Protein AF-A0A497J928-F1 (afdb_monomer_lite)

Structure (mmCIF, N/CA/C/O backbone):
data_AF-A0A497J928-F1
#
_entry.id   AF-A0A497J928-F1
#
loop_
_atom_site.group_PDB
_atom_site.id
_atom_site.type_symbol
_atom_site.label_atom_id
_atom_site.label_alt_id
_atom_site.label_comp_id
_atom_site.label_asym_id
_atom_site.label_entity_id
_atom_site.label_seq_id
_atom_site.pdbx_PDB_ins_code
_atom_site.Cartn_x
_atom_site.Cartn_y
_atom_site.Cartn_z
_atom_site.occupancy
_atom_site.B_iso_or_equiv
_atom_site.auth_seq_id
_atom_site.auth_comp_id
_atom_site.auth_asym_id
_atom_site.auth_atom_id
_atom_site.pdbx_PDB_model_num
ATOM 1 N N . MET A 1 1 ? -43.592 -14.444 -15.812 1.00 45.06 1 MET A N 1
ATOM 2 C CA . MET A 1 1 ? -43.588 -15.000 -14.442 1.00 45.06 1 MET A CA 1
ATOM 3 C C . MET A 1 1 ? -42.241 -15.676 -14.178 1.00 45.06 1 MET A C 1
ATOM 5 O O . MET A 1 1 ? -42.052 -16.803 -14.602 1.00 45.06 1 MET A O 1
ATOM 9 N N . LYS A 1 2 ? -41.292 -14.974 -13.546 1.00 39.88 2 LYS A N 1
ATOM 10 C CA . LYS A 1 2 ? -40.156 -15.535 -12.786 1.00 39.88 2 LYS A CA 1
ATOM 11 C C . LYS A 1 2 ? -39.784 -14.479 -11.745 1.00 39.88 2 LYS A C 1
ATOM 13 O O . LYS A 1 2 ? -39.150 -13.482 -12.060 1.00 39.88 2 LYS A O 1
ATOM 18 N N . LYS A 1 3 ? -40.313 -14.661 -10.538 1.00 49.59 3 LYS A N 1
ATOM 19 C CA . LYS A 1 3 ? -40.086 -13.819 -9.364 1.00 49.59 3 LYS A CA 1
ATOM 20 C C . LYS A 1 3 ? -38.977 -14.508 -8.567 1.00 49.59 3 LYS A C 1
ATOM 22 O O . LYS A 1 3 ? -39.256 -15.402 -7.778 1.00 49.59 3 LYS A O 1
ATOM 27 N N . GLY A 1 4 ? -37.729 -14.192 -8.901 1.00 43.91 4 GLY A N 1
ATOM 28 C CA . GLY A 1 4 ? -36.561 -14.535 -8.093 1.00 43.91 4 GLY A CA 1
ATOM 29 C C . GLY A 1 4 ? -36.273 -13.351 -7.181 1.00 43.91 4 GLY A C 1
ATOM 30 O O . GLY A 1 4 ? -36.335 -12.212 -7.630 1.00 43.91 4 GLY A O 1
ATOM 31 N N . TRP A 1 5 ? -36.067 -13.605 -5.900 1.00 41.44 5 TRP A N 1
ATOM 32 C CA . TRP A 1 5 ? -35.866 -12.590 -4.876 1.00 41.44 5 TRP A CA 1
ATOM 33 C C . TRP A 1 5 ? -34.643 -11.723 -5.213 1.00 41.44 5 TRP A C 1
ATOM 35 O O . TRP A 1 5 ? -33.520 -12.211 -5.163 1.00 41.44 5 TRP A O 1
ATOM 45 N N . SER A 1 6 ? -34.857 -10.453 -5.567 1.00 44.25 6 SER A N 1
ATOM 46 C CA . SER A 1 6 ? -33.792 -9.448 -5.609 1.00 44.25 6 SER A CA 1
ATOM 47 C C . SER A 1 6 ? -33.506 -9.056 -4.163 1.00 44.25 6 SER A C 1
ATOM 49 O O . SER A 1 6 ? -34.315 -8.396 -3.514 1.00 44.25 6 SER A O 1
ATOM 51 N N . TYR A 1 7 ? -32.402 -9.568 -3.628 1.00 53.56 7 TYR A N 1
ATOM 52 C CA . TYR A 1 7 ? -31.937 -9.279 -2.274 1.00 53.56 7 TYR A CA 1
ATOM 53 C C . TYR A 1 7 ? -30.711 -8.360 -2.311 1.00 53.56 7 TYR A C 1
ATOM 55 O O . TYR A 1 7 ? -29.764 -8.583 -1.576 1.00 53.56 7 TYR A O 1
ATOM 63 N N . SER A 1 8 ? -30.704 -7.339 -3.172 1.00 53.28 8 SER A N 1
ATOM 64 C CA . SER A 1 8 ? -29.897 -6.129 -2.968 1.00 53.28 8 SER A CA 1
ATOM 65 C C . SER A 1 8 ? -30.163 -5.123 -4.080 1.00 53.28 8 SER A C 1
ATOM 67 O O . SER A 1 8 ? -30.012 -5.451 -5.251 1.00 53.28 8 SER A O 1
ATOM 69 N N . GLU A 1 9 ? -30.414 -3.871 -3.721 1.00 57.03 9 GLU A N 1
ATOM 70 C CA . GLU A 1 9 ? -30.350 -2.711 -4.627 1.00 57.03 9 GLU A CA 1
ATOM 71 C C . GLU A 1 9 ? -28.895 -2.357 -5.036 1.00 57.03 9 GLU A C 1
ATOM 73 O O . GLU A 1 9 ? -28.625 -1.266 -5.527 1.00 57.03 9 GLU A O 1
ATOM 78 N N . TYR A 1 10 ? -27.940 -3.268 -4.813 1.00 59.06 10 TYR A N 1
ATOM 79 C CA . TYR A 1 10 ? -26.493 -3.072 -4.931 1.00 59.06 10 TYR A CA 1
ATOM 80 C C . TYR A 1 10 ? -25.867 -4.066 -5.915 1.00 59.06 10 TYR A C 1
ATOM 82 O O . TYR A 1 10 ? -24.896 -4.744 -5.586 1.00 59.06 10 TYR A O 1
ATOM 90 N N . GLU A 1 11 ? -26.419 -4.180 -7.121 1.00 64.94 11 GLU A N 1
ATOM 91 C CA . GLU A 1 11 ? -25.850 -5.069 -8.149 1.00 64.94 11 GLU A CA 1
ATOM 92 C C . GLU A 1 11 ? -24.447 -4.619 -8.624 1.00 64.94 11 GLU A C 1
ATOM 94 O O . GLU A 1 11 ? -23.704 -5.435 -9.160 1.00 64.94 11 GLU A O 1
ATOM 99 N N . ASP A 1 12 ? -24.029 -3.378 -8.329 1.00 82.75 12 ASP A N 1
ATOM 100 C CA . ASP A 1 12 ? -22.780 -2.778 -8.832 1.00 82.75 12 ASP A CA 1
ATOM 101 C C . ASP A 1 12 ? -21.631 -2.663 -7.802 1.00 82.75 12 ASP A C 1
ATOM 103 O O . ASP A 1 12 ? -20.654 -1.946 -8.039 1.00 82.75 12 ASP A O 1
ATOM 107 N N . ILE A 1 13 ? -21.708 -3.328 -6.641 1.00 87.00 13 ILE A N 1
ATOM 108 C CA . ILE A 1 13 ? -20.613 -3.297 -5.652 1.00 87.00 13 ILE A CA 1
ATOM 109 C C . ILE A 1 13 ? -19.710 -4.524 -5.802 1.00 87.00 13 ILE A C 1
ATOM 111 O O . ILE A 1 13 ? -20.104 -5.642 -5.479 1.00 87.00 13 ILE A O 1
ATOM 115 N N . ASP A 1 14 ? -18.456 -4.288 -6.192 1.00 89.81 14 ASP A N 1
ATOM 116 C CA . ASP A 1 14 ? -17.385 -5.284 -6.117 1.00 89.81 14 ASP A CA 1
ATOM 117 C C . ASP A 1 14 ? -16.617 -5.170 -4.789 1.00 89.81 14 ASP A C 1
ATOM 119 O O . ASP A 1 14 ? -16.166 -4.088 -4.397 1.00 89.81 14 ASP A O 1
ATOM 123 N N . VAL A 1 15 ? -16.460 -6.294 -4.085 1.00 92.00 15 VAL A N 1
ATOM 124 C CA . VAL A 1 15 ? -15.782 -6.364 -2.783 1.00 92.00 15 VAL A CA 1
ATOM 125 C C . VAL A 1 15 ? -14.532 -7.218 -2.906 1.00 92.00 15 VAL A C 1
ATOM 127 O O . VAL A 1 15 ? -14.594 -8.402 -3.225 1.00 92.00 15 VAL A O 1
ATOM 130 N N . GLN A 1 16 ? -13.388 -6.624 -2.573 1.00 94.81 16 GLN A N 1
ATOM 131 C CA . GLN A 1 16 ? -12.082 -7.266 -2.674 1.00 94.81 16 GLN A CA 1
ATOM 132 C C . GLN A 1 16 ? -11.401 -7.359 -1.305 1.00 94.81 16 GLN A C 1
ATOM 134 O O . GLN A 1 16 ? -11.396 -6.403 -0.525 1.00 94.81 16 GLN A O 1
ATOM 139 N N . I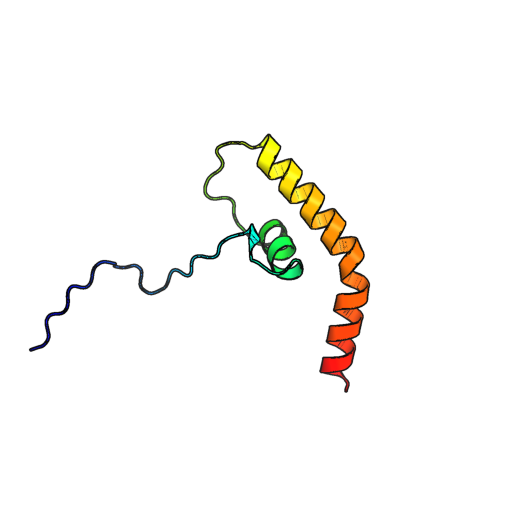LE A 1 17 ? -10.773 -8.503 -1.017 1.00 96.62 17 ILE A N 1
ATOM 140 C CA . ILE A 1 17 ? -9.979 -8.687 0.205 1.00 96.62 17 ILE A CA 1
ATOM 141 C C . ILE A 1 17 ? -8.613 -8.033 -0.003 1.00 96.62 17 ILE A C 1
ATOM 143 O O . ILE A 1 17 ? -7.815 -8.491 -0.816 1.00 96.62 17 ILE A O 1
ATOM 147 N N . PHE A 1 18 ? -8.302 -6.989 0.772 1.00 96.25 18 PHE A N 1
ATOM 148 C CA . PHE A 1 18 ? -7.066 -6.217 0.594 1.00 96.25 18 PHE A CA 1
ATOM 149 C C . PHE A 1 18 ? -5.811 -7.101 0.519 1.00 96.25 18 PHE A C 1
ATOM 151 O O . PHE A 1 18 ? -4.989 -6.926 -0.374 1.00 96.25 18 PHE A O 1
ATOM 158 N N . ASN A 1 19 ? -5.674 -8.095 1.403 1.00 95.06 19 ASN A N 1
ATOM 159 C CA . ASN A 1 19 ? -4.476 -8.936 1.477 1.00 95.06 19 ASN A CA 1
ATOM 160 C C . ASN A 1 19 ? -4.223 -9.773 0.214 1.00 95.06 19 ASN A C 1
ATOM 162 O O . ASN A 1 19 ? -3.056 -10.019 -0.101 1.00 95.06 19 ASN A O 1
ATOM 166 N N . THR A 1 20 ? -5.268 -10.164 -0.522 1.00 97.38 20 THR A N 1
ATOM 167 C CA . THR A 1 20 ? -5.147 -10.983 -1.740 1.00 97.38 20 THR A CA 1
ATOM 168 C C . THR A 1 20 ? -4.845 -10.148 -2.980 1.00 97.38 20 THR A C 1
ATOM 170 O O . THR A 1 20 ? -4.485 -10.701 -4.017 1.00 97.38 20 THR A O 1
ATOM 173 N N . LEU A 1 21 ? -4.960 -8.819 -2.888 1.00 97.19 21 LEU A N 1
ATOM 174 C CA . LEU A 1 21 ? -4.736 -7.941 -4.027 1.00 97.19 21 LEU A CA 1
ATOM 175 C C . LEU A 1 21 ? -3.255 -7.885 -4.435 1.00 97.19 21 LEU A C 1
ATOM 177 O O . LEU A 1 21 ? -2.359 -7.901 -3.575 1.00 97.19 21 LEU A O 1
ATOM 181 N N . PRO A 1 22 ? -2.976 -7.740 -5.741 1.00 96.50 22 PRO A N 1
ATOM 182 C CA . PRO A 1 22 ? -1.640 -7.435 -6.224 1.00 96.50 22 PRO A CA 1
ATOM 183 C C . PRO A 1 22 ? -1.094 -6.140 -5.616 1.00 96.50 22 PRO A C 1
ATOM 185 O O . PRO A 1 22 ? -1.833 -5.183 -5.373 1.00 96.50 22 PRO A O 1
ATOM 188 N N . LEU A 1 23 ? 0.226 -6.077 -5.427 1.00 97.00 23 LEU A N 1
ATOM 189 C CA . LEU A 1 23 ? 0.897 -4.943 -4.786 1.00 97.00 23 LEU A CA 1
ATOM 190 C C . LEU A 1 23 ? 0.616 -3.598 -5.480 1.00 97.00 23 LEU A C 1
ATOM 192 O O . LEU A 1 23 ? 0.397 -2.595 -4.806 1.00 97.00 23 LEU A O 1
ATOM 196 N N . TYR A 1 24 ? 0.557 -3.575 -6.814 1.00 95.44 24 TYR A N 1
ATOM 197 C CA . TYR A 1 24 ? 0.255 -2.353 -7.567 1.00 95.44 24 TYR A CA 1
ATOM 198 C C . TYR A 1 24 ? -1.184 -1.855 -7.346 1.00 95.44 24 TYR A C 1
ATOM 200 O O . TYR A 1 24 ? -1.413 -0.648 -7.329 1.00 95.44 24 TYR A O 1
ATOM 208 N N . ILE A 1 25 ? -2.146 -2.759 -7.112 1.00 96.94 25 ILE A N 1
ATOM 209 C CA . ILE A 1 25 ? -3.519 -2.387 -6.743 1.00 96.94 25 ILE A CA 1
ATOM 210 C C . ILE A 1 25 ? -3.557 -1.876 -5.303 1.00 96.94 25 ILE A C 1
ATOM 212 O O . ILE A 1 25 ? -4.153 -0.835 -5.044 1.00 96.94 25 ILE A O 1
ATOM 216 N N . LYS A 1 26 ? -2.874 -2.554 -4.371 1.00 97.88 26 LYS A N 1
ATOM 217 C CA . LYS A 1 26 ? -2.776 -2.113 -2.968 1.00 97.88 26 LYS A CA 1
ATOM 218 C C . LYS A 1 26 ? -2.221 -0.691 -2.854 1.00 97.88 26 LYS A C 1
ATOM 220 O O . LYS A 1 26 ? -2.799 0.138 -2.158 1.00 97.88 26 LYS A O 1
ATOM 225 N N . ALA A 1 27 ? -1.146 -0.386 -3.582 1.00 97.06 27 ALA A N 1
ATOM 226 C CA . ALA A 1 27 ? -0.577 0.961 -3.628 1.00 97.06 27 ALA A CA 1
ATOM 227 C C . ALA A 1 27 ? -1.566 1.991 -4.200 1.00 97.06 27 ALA A C 1
ATOM 229 O O . ALA A 1 27 ? -1.669 3.111 -3.698 1.00 97.06 27 ALA A O 1
ATOM 230 N N . ARG A 1 28 ? -2.333 1.599 -5.223 1.00 96.81 28 ARG A N 1
ATOM 231 C CA . ARG A 1 28 ? -3.368 2.441 -5.827 1.00 96.81 28 ARG A CA 1
ATOM 232 C C . ARG A 1 28 ? -4.504 2.763 -4.856 1.00 96.81 28 ARG A C 1
ATOM 234 O O . ARG A 1 28 ? -4.946 3.905 -4.827 1.00 96.81 28 ARG A O 1
ATOM 241 N N . ILE A 1 29 ? -4.921 1.809 -4.020 1.00 97.25 29 ILE A N 1
ATOM 242 C CA . ILE A 1 29 ? -5.945 2.028 -2.982 1.00 97.25 29 ILE A CA 1
ATOM 243 C C . ILE A 1 29 ? -5.529 3.151 -2.030 1.00 97.25 29 ILE A C 1
ATOM 245 O O . ILE A 1 29 ? -6.336 4.028 -1.750 1.00 97.25 29 ILE A O 1
ATOM 249 N N . PHE A 1 30 ? -4.274 3.180 -1.578 1.00 96.69 30 PHE A N 1
ATOM 250 C CA . PHE A 1 30 ? -3.800 4.261 -0.705 1.00 96.69 30 PHE A CA 1
ATOM 251 C C . PHE A 1 30 ? -3.637 5.605 -1.421 1.00 96.69 30 PHE A C 1
ATOM 253 O O . PHE A 1 30 ? -3.718 6.649 -0.784 1.00 96.69 30 PHE A O 1
ATOM 260 N N . LYS A 1 31 ? -3.400 5.592 -2.736 1.00 95.50 31 LYS A N 1
ATOM 261 C CA . LYS A 1 31 ? -3.209 6.809 -3.533 1.00 95.50 31 LYS A CA 1
ATOM 262 C C . LYS A 1 31 ? -4.526 7.458 -3.971 1.00 95.50 31 LYS A C 1
ATOM 264 O O . LYS A 1 31 ? -4.615 8.679 -4.014 1.00 95.50 31 LYS A O 1
ATOM 269 N N . GLU A 1 32 ? -5.502 6.648 -4.367 1.00 97.00 32 GLU A N 1
ATOM 270 C CA . GLU A 1 32 ? -6.735 7.088 -5.041 1.00 97.00 32 GLU A CA 1
ATOM 271 C C . GLU A 1 32 ? -7.999 6.762 -4.237 1.00 97.00 32 GLU A C 1
ATOM 273 O O . GLU A 1 32 ? -9.057 7.341 -4.480 1.00 97.00 32 GLU A O 1
ATOM 278 N N . GLY A 1 33 ? -7.912 5.816 -3.302 1.00 95.62 33 GLY A N 1
ATOM 279 C CA . GLY A 1 33 ? -9.047 5.363 -2.515 1.00 95.62 33 GLY A CA 1
ATOM 280 C C . GLY A 1 33 ? -9.471 6.369 -1.449 1.00 95.62 33 GLY A C 1
ATOM 281 O O . GLY A 1 33 ? -8.717 7.243 -1.024 1.00 95.62 33 GLY A O 1
ATOM 282 N N . LYS A 1 34 ? -10.710 6.204 -0.983 1.00 96.94 34 LYS A N 1
ATOM 283 C CA . LYS A 1 34 ? -11.288 6.977 0.116 1.00 96.94 34 LYS A CA 1
ATOM 284 C C . LYS A 1 34 ? -11.513 6.062 1.314 1.00 96.94 34 LYS A C 1
ATOM 286 O O . LYS A 1 34 ? -12.181 5.039 1.189 1.00 96.94 34 LYS A O 1
ATOM 291 N N . LEU A 1 35 ? -10.990 6.442 2.477 1.00 96.06 35 LEU A N 1
ATOM 292 C CA . LEU A 1 35 ? -11.244 5.728 3.725 1.00 96.06 35 LEU A CA 1
ATOM 293 C C . LEU A 1 35 ? -12.705 5.936 4.147 1.00 96.06 35 LEU A C 1
ATOM 295 O O . LEU A 1 35 ? -13.130 7.065 4.383 1.00 96.06 35 LEU A O 1
ATOM 299 N N . ILE A 1 36 ? -13.471 4.847 4.216 1.00 96.50 36 ILE A N 1
ATOM 300 C CA . ILE A 1 36 ? -14.885 4.876 4.627 1.00 96.50 36 ILE A CA 1
ATOM 301 C C . ILE A 1 36 ? -15.022 4.546 6.119 1.00 96.50 36 ILE A C 1
ATOM 303 O O . ILE A 1 36 ? -15.877 5.104 6.801 1.00 96.50 36 ILE A O 1
ATOM 307 N N . HIS A 1 37 ? -14.177 3.650 6.635 1.00 96.44 37 HIS A N 1
ATOM 308 C CA . HIS A 1 37 ? -14.195 3.226 8.030 1.00 96.44 37 HIS A CA 1
ATOM 309 C C . HIS A 1 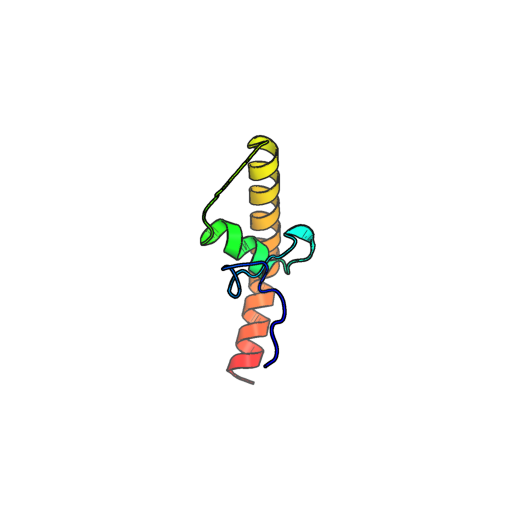37 ? -12.808 2.751 8.475 1.00 96.44 37 HIS A C 1
ATOM 311 O O . HIS A 1 37 ? -12.121 2.057 7.726 1.00 96.44 37 HIS A O 1
ATOM 317 N N . CYS A 1 38 ? -12.425 3.085 9.706 1.00 96.75 38 CYS A N 1
ATOM 318 C CA . CYS A 1 38 ? -11.213 2.606 10.357 1.00 96.75 38 CYS A CA 1
ATOM 319 C C . CYS A 1 38 ? -11.494 2.396 11.848 1.00 96.75 38 CYS A C 1
ATOM 321 O O . CYS A 1 38 ? -12.118 3.247 12.479 1.00 96.75 38 CYS A O 1
ATOM 323 N N . LYS A 1 39 ? -11.069 1.251 12.389 1.00 97.38 39 LYS A N 1
ATOM 324 C CA . LYS A 1 39 ? -11.147 0.955 13.830 1.00 97.38 39 LYS A CA 1
ATOM 325 C C . LYS A 1 39 ? -9.815 1.149 14.546 1.00 97.38 39 LYS A C 1
ATOM 327 O O . LYS A 1 39 ? -9.814 1.393 15.743 1.00 97.38 39 LYS A O 1
ATOM 332 N N . ASP A 1 40 ? -8.721 0.987 13.812 1.00 98.19 40 ASP A N 1
ATOM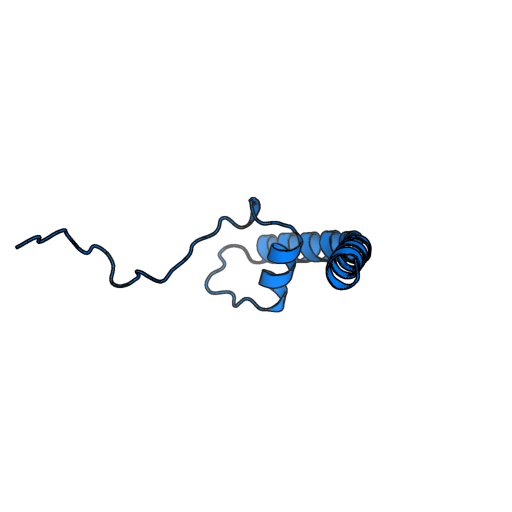 333 C CA . ASP A 1 40 ? -7.353 1.011 14.313 1.00 98.19 40 ASP A CA 1
ATOM 334 C C . ASP A 1 40 ? -6.504 1.796 13.309 1.00 98.19 40 ASP A C 1
ATOM 336 O O . ASP A 1 40 ? -6.168 1.303 12.226 1.00 98.19 40 ASP A O 1
ATOM 340 N N . GLU A 1 41 ? -6.255 3.063 13.636 1.00 97.75 41 GLU A N 1
ATOM 341 C CA . GLU A 1 41 ? -5.512 3.972 12.766 1.00 97.75 41 GLU A CA 1
ATOM 342 C C . GLU A 1 41 ? -4.023 3.626 12.723 1.00 97.75 41 GLU A C 1
ATOM 344 O O . GLU A 1 41 ? -3.414 3.734 11.660 1.00 97.75 41 GLU A O 1
ATOM 349 N N . GLU A 1 42 ? -3.445 3.163 13.834 1.00 98.38 42 GLU A N 1
ATOM 350 C CA . GLU A 1 42 ? -2.031 2.778 13.893 1.00 98.38 42 GLU A CA 1
ATOM 351 C C . GLU A 1 42 ? -1.759 1.615 12.937 1.00 98.38 42 GLU A C 1
ATOM 353 O O . GLU A 1 42 ? -0.877 1.703 12.077 1.00 98.38 42 GLU A O 1
ATOM 358 N N . LEU A 1 43 ? -2.606 0.581 12.981 1.00 97.69 43 LEU A N 1
ATOM 359 C CA . LEU A 1 43 ? -2.524 -0.538 12.048 1.00 97.69 43 LEU A CA 1
ATOM 360 C C . LEU A 1 43 ? -2.691 -0.088 10.588 1.00 97.69 43 LEU A C 1
ATOM 362 O O . LEU A 1 43 ? -2.000 -0.591 9.697 1.00 97.69 43 LEU A O 1
ATOM 366 N N . LEU A 1 44 ? -3.602 0.853 10.316 1.00 97.69 44 LEU A N 1
ATOM 367 C CA . LEU A 1 44 ? -3.794 1.386 8.966 1.00 97.69 44 LEU A CA 1
ATOM 368 C C . LEU A 1 44 ? -2.522 2.074 8.452 1.00 97.69 44 LEU A C 1
ATOM 370 O O . LEU A 1 44 ? -2.112 1.817 7.315 1.00 97.69 44 LEU A O 1
ATOM 374 N N . TYR A 1 45 ? -1.890 2.913 9.278 1.00 97.69 45 TYR A N 1
ATOM 375 C CA . TYR A 1 45 ? -0.641 3.587 8.925 1.00 97.69 45 TYR A CA 1
ATOM 376 C C . TYR A 1 45 ? 0.499 2.595 8.698 1.00 97.69 45 TYR A C 1
ATOM 378 O O . TYR A 1 45 ? 1.207 2.709 7.694 1.00 97.69 45 TYR A O 1
ATOM 386 N N . ASP A 1 46 ? 0.635 1.583 9.551 1.00 98.31 46 ASP A N 1
ATOM 387 C CA . ASP A 1 46 ? 1.650 0.540 9.392 1.00 98.31 46 ASP A CA 1
ATOM 388 C C . ASP A 1 46 ? 1.489 -0.217 8.069 1.00 98.31 46 ASP A C 1
ATOM 390 O O . ASP A 1 46 ? 2.460 -0.423 7.326 1.00 98.31 46 ASP A O 1
ATOM 394 N N . ILE A 1 47 ? 0.251 -0.589 7.720 1.00 97.75 47 ILE A N 1
ATOM 395 C CA . ILE A 1 47 ? -0.054 -1.247 6.445 1.00 97.75 47 ILE A CA 1
ATOM 396 C C . ILE A 1 47 ? 0.250 -0.310 5.271 1.00 97.75 47 ILE A C 1
ATOM 398 O O . ILE A 1 47 ? 0.854 -0.754 4.288 1.00 97.75 47 ILE A O 1
ATOM 402 N N . ALA A 1 48 ? -0.132 0.965 5.358 1.00 97.56 48 ALA A N 1
ATOM 403 C CA . ALA A 1 48 ? 0.098 1.946 4.301 1.00 97.56 48 ALA A CA 1
ATOM 404 C C . ALA A 1 48 ? 1.595 2.160 4.046 1.00 97.56 48 ALA A C 1
ATOM 406 O O . ALA A 1 48 ? 2.064 2.010 2.914 1.00 97.56 48 ALA A O 1
ATOM 407 N N . ILE A 1 49 ? 2.365 2.429 5.104 1.00 98.12 49 ILE A N 1
ATOM 408 C CA . ILE A 1 49 ? 3.812 2.659 5.032 1.00 98.12 49 ILE A CA 1
ATOM 409 C C . ILE A 1 49 ? 4.515 1.434 4.448 1.00 98.12 49 ILE A C 1
ATOM 411 O O . ILE A 1 49 ? 5.347 1.572 3.546 1.00 98.12 49 ILE A O 1
ATOM 415 N N . ARG A 1 50 ? 4.177 0.232 4.928 1.00 98.06 50 ARG A N 1
ATOM 416 C CA . ARG A 1 50 ? 4.751 -1.015 4.413 1.00 98.06 50 ARG A CA 1
ATOM 417 C C . ARG A 1 50 ? 4.430 -1.218 2.934 1.00 98.06 50 ARG A C 1
ATOM 419 O O . ARG A 1 50 ? 5.341 -1.457 2.147 1.00 98.06 50 ARG A O 1
ATOM 426 N N . THR A 1 51 ? 3.167 -1.045 2.548 1.00 98.12 51 THR A N 1
ATOM 427 C CA . THR A 1 51 ? 2.712 -1.209 1.158 1.00 98.12 51 THR A CA 1
ATOM 428 C C . THR A 1 51 ? 3.427 -0.247 0.211 1.00 98.12 51 THR A C 1
ATOM 430 O O . THR A 1 51 ? 3.877 -0.656 -0.857 1.00 98.12 51 THR A O 1
ATOM 433 N N . ILE A 1 52 ? 3.567 1.026 0.595 1.00 97.12 52 ILE A N 1
ATOM 434 C CA . ILE A 1 52 ? 4.233 2.041 -0.233 1.00 97.12 52 ILE A CA 1
ATOM 435 C C . ILE A 1 52 ? 5.723 1.718 -0.385 1.00 97.12 52 ILE A C 1
ATOM 437 O O . ILE A 1 52 ? 6.243 1.770 -1.499 1.00 97.12 52 ILE A O 1
ATOM 441 N N . LYS A 1 53 ? 6.403 1.326 0.701 1.00 98.06 53 LYS A N 1
ATOM 442 C CA . LYS A 1 53 ? 7.817 0.914 0.656 1.00 98.06 53 LYS A CA 1
ATOM 443 C C . LYS A 1 53 ? 8.029 -0.288 -0.265 1.00 98.06 53 LYS A C 1
ATOM 445 O O . LYS A 1 53 ? 8.914 -0.257 -1.117 1.00 98.06 53 LYS A O 1
ATOM 450 N N . GLU A 1 54 ? 7.207 -1.327 -0.121 1.00 97.94 54 GLU A N 1
ATOM 451 C CA . GLU A 1 54 ? 7.252 -2.511 -0.986 1.00 97.94 54 GLU A CA 1
ATOM 452 C C . GLU A 1 54 ? 6.989 -2.138 -2.454 1.00 97.94 54 GLU A C 1
ATOM 454 O O . GLU A 1 54 ? 7.699 -2.592 -3.355 1.00 97.94 54 GLU A O 1
ATOM 459 N N . TYR A 1 55 ? 6.000 -1.275 -2.706 1.00 97.75 55 TYR A N 1
ATOM 460 C CA . TYR A 1 55 ? 5.659 -0.845 -4.056 1.00 97.75 55 TYR A CA 1
ATOM 461 C C . TYR A 1 55 ? 6.775 -0.035 -4.714 1.00 97.75 55 TYR A C 1
ATOM 463 O O . TYR A 1 55 ? 7.088 -0.298 -5.870 1.00 97.75 55 TYR A O 1
ATOM 471 N N . GLU A 1 56 ? 7.415 0.901 -4.013 1.00 97.31 56 GLU A N 1
ATOM 472 C CA . GLU A 1 56 ? 8.516 1.684 -4.593 1.00 97.31 56 GLU A CA 1
ATOM 473 C C . GLU A 1 56 ? 9.718 0.803 -4.972 1.00 97.31 56 GLU A C 1
ATOM 475 O O . GLU A 1 56 ? 10.343 1.041 -6.004 1.00 97.31 56 GLU A O 1
ATOM 480 N N . LEU A 1 57 ? 9.991 -0.273 -4.223 1.00 97.69 57 LEU A N 1
ATOM 481 C CA . LEU A 1 57 ? 11.004 -1.269 -4.605 1.00 97.69 57 LEU A CA 1
ATOM 482 C C . LEU A 1 57 ? 10.591 -2.095 -5.837 1.00 97.69 57 LEU A C 1
ATOM 484 O O . LEU A 1 57 ? 11.432 -2.471 -6.655 1.00 97.69 57 LEU A O 1
ATOM 488 N N . PHE A 1 58 ? 9.298 -2.382 -5.987 1.00 96.31 58 PHE A N 1
ATOM 489 C CA . PHE A 1 58 ? 8.742 -3.154 -7.103 1.00 96.31 58 PHE A CA 1
ATOM 490 C C . PHE A 1 58 ? 8.575 -2.334 -8.398 1.00 96.31 58 PHE A C 1
ATOM 492 O O . PHE A 1 58 ? 8.759 -2.844 -9.508 1.00 96.31 58 PHE A O 1
ATOM 499 N N . LYS A 1 59 ? 8.249 -1.049 -8.261 1.00 95.81 59 LYS A N 1
ATOM 500 C CA . LYS A 1 59 ? 7.829 -0.123 -9.321 1.00 95.81 59 LYS A CA 1
ATOM 501 C C . LYS A 1 59 ? 8.774 -0.041 -10.526 1.00 95.81 59 LYS A C 1
ATOM 503 O O . LYS A 1 59 ? 8.249 -0.040 -11.639 1.00 95.81 59 LYS A O 1
ATOM 508 N N . PRO A 1 60 ? 10.118 -0.033 -10.389 1.00 96.31 60 PRO A N 1
ATOM 509 C CA . PRO A 1 60 ? 11.005 -0.017 -11.553 1.00 96.31 60 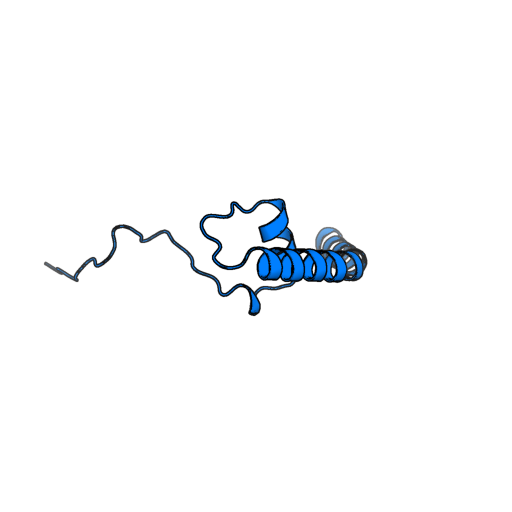PRO A CA 1
ATOM 510 C C . PRO A 1 60 ? 10.820 -1.239 -12.462 1.00 96.31 60 PRO A C 1
ATOM 512 O O . PRO A 1 60 ? 10.732 -1.100 -13.680 1.00 96.31 60 PRO A O 1
ATOM 515 N N . ARG A 1 61 ? 10.695 -2.436 -11.871 1.00 95.12 61 ARG A N 1
ATOM 516 C CA . ARG A 1 61 ? 10.485 -3.687 -12.620 1.00 95.12 61 ARG A CA 1
ATOM 517 C C . ARG A 1 61 ? 9.107 -3.727 -13.260 1.00 95.12 61 ARG A C 1
ATOM 519 O O . ARG A 1 61 ? 8.971 -4.148 -14.403 1.00 95.12 61 ARG A O 1
ATOM 526 N N . TYR A 1 62 ? 8.099 -3.257 -12.532 1.00 94.69 62 TYR A N 1
ATOM 527 C CA . TYR A 1 62 ? 6.744 -3.147 -13.056 1.00 94.69 62 TYR A CA 1
ATOM 528 C C . TYR A 1 62 ? 6.677 -2.219 -14.272 1.00 94.69 62 TYR A C 1
ATOM 530 O O . TYR A 1 62 ? 6.073 -2.570 -15.280 1.00 94.69 62 TYR A O 1
ATOM 538 N N . LYS A 1 63 ? 7.360 -1.069 -14.216 1.00 95.00 63 LYS A N 1
ATOM 539 C CA . LYS A 1 63 ? 7.437 -0.130 -15.341 1.00 95.00 63 LYS A CA 1
ATOM 540 C C . LYS A 1 63 ? 8.086 -0.767 -16.569 1.00 95.00 63 LYS A C 1
ATOM 542 O O . LYS A 1 63 ? 7.520 -0.672 -17.649 1.00 95.00 63 LYS A O 1
ATOM 547 N N . LEU A 1 64 ? 9.209 -1.463 -16.386 1.00 96.12 64 LEU A N 1
ATOM 548 C CA . LEU A 1 64 ? 9.884 -2.172 -17.476 1.00 96.12 64 LEU A CA 1
ATOM 549 C C . LEU A 1 64 ? 8.979 -3.236 -18.117 1.00 96.12 64 LEU A C 1
ATOM 551 O O . LEU A 1 64 ? 8.923 -3.346 -19.337 1.00 96.12 64 LEU A O 1
ATOM 555 N N . TYR A 1 65 ? 8.245 -3.998 -17.302 1.00 94.69 65 TYR A N 1
ATOM 556 C CA . TYR A 1 65 ? 7.275 -4.980 -17.793 1.00 94.69 65 TYR A CA 1
ATOM 557 C C . TYR A 1 65 ? 6.181 -4.328 -18.650 1.00 94.69 65 TYR A C 1
ATOM 559 O O . TYR A 1 65 ? 5.886 -4.808 -19.741 1.00 94.69 65 TYR A O 1
ATOM 567 N N . LEU A 1 66 ? 5.612 -3.213 -18.184 1.00 94.56 66 LEU A N 1
ATOM 568 C CA . LEU A 1 66 ? 4.590 -2.481 -18.935 1.00 94.56 66 LEU A CA 1
ATOM 569 C C . LEU A 1 66 ? 5.135 -1.891 -20.241 1.00 94.56 66 LEU A C 1
ATOM 571 O O . LEU A 1 66 ? 4.450 -1.943 -21.256 1.00 94.56 66 LEU A O 1
ATOM 575 N N . GLU A 1 67 ? 6.360 -1.361 -20.231 1.00 96.25 67 GLU A N 1
ATOM 576 C CA . GLU A 1 67 ? 7.033 -0.875 -21.442 1.00 96.25 67 GLU A CA 1
ATOM 577 C C . GLU A 1 67 ? 7.243 -2.008 -22.455 1.00 96.25 67 GLU A C 1
ATOM 579 O O . GLU A 1 67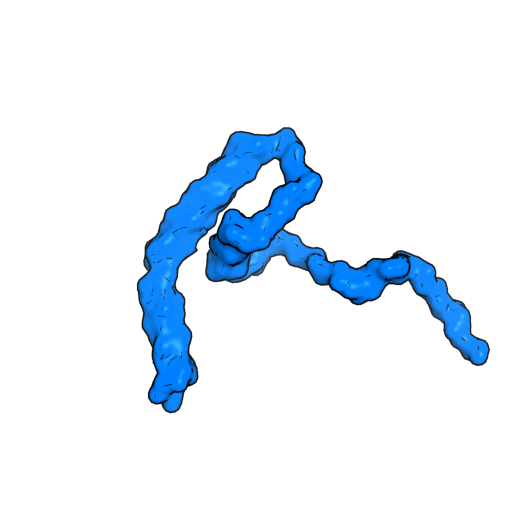 ? 6.972 -1.822 -23.639 1.00 96.25 67 GLU A O 1
ATOM 584 N N . GLY A 1 68 ? 7.641 -3.196 -21.991 1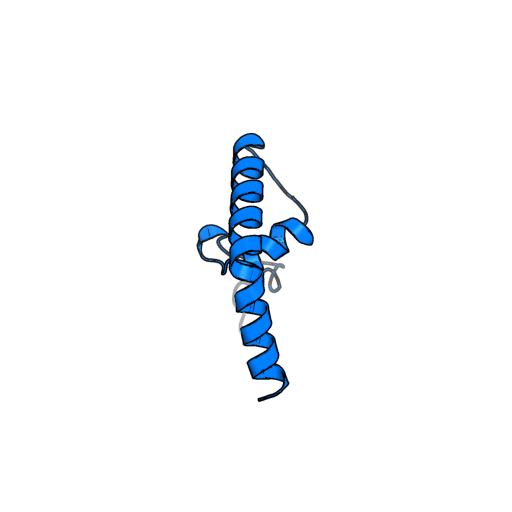.00 96.06 68 GLY A N 1
ATOM 585 C CA . GLY A 1 68 ? 7.781 -4.378 -22.840 1.00 96.06 68 GLY A CA 1
ATOM 586 C C . GLY A 1 68 ? 6.470 -4.822 -23.495 1.00 96.06 68 GLY A C 1
ATOM 587 O O . GLY A 1 68 ? 6.492 -5.248 -24.640 1.00 96.06 68 GLY A O 1
ATOM 588 N N . ILE A 1 69 ? 5.332 -4.682 -22.807 1.00 94.88 69 ILE A N 1
ATOM 589 C CA . ILE A 1 69 ? 4.006 -4.969 -23.384 1.00 94.88 69 ILE A CA 1
ATOM 590 C C . ILE A 1 69 ? 3.563 -3.881 -24.363 1.00 94.88 69 ILE A C 1
ATOM 592 O O . ILE A 1 69 ? 2.869 -4.168 -25.331 1.00 94.88 69 ILE A O 1
ATOM 596 N N . LEU A 1 70 ? 3.895 -2.620 -24.085 1.00 95.00 70 LEU A N 1
ATOM 597 C CA . LEU A 1 70 ? 3.422 -1.498 -24.892 1.00 95.00 70 LEU A CA 1
ATOM 598 C C . LEU A 1 70 ? 4.143 -1.400 -26.242 1.00 95.00 70 LEU A C 1
ATOM 600 O O . LEU A 1 70 ? 3.545 -0.949 -27.217 1.00 95.00 70 LEU A O 1
ATOM 604 N N . TYR A 1 71 ? 5.423 -1.774 -26.279 1.00 93.69 71 TYR A N 1
ATOM 605 C CA . TYR A 1 71 ? 6.286 -1.604 -27.451 1.00 93.69 71 TYR A CA 1
ATOM 606 C C . TYR A 1 71 ? 6.767 -2.916 -28.085 1.00 93.69 71 TYR A C 1
ATOM 608 O O . TYR A 1 71 ? 7.417 -2.856 -29.130 1.00 93.69 71 TYR A O 1
ATOM 616 N N . GLY A 1 72 ? 6.511 -4.064 -27.453 1.00 75.69 72 GLY A N 1
ATOM 617 C CA . GLY A 1 72 ? 6.824 -5.399 -27.978 1.00 75.69 72 GLY A CA 1
ATOM 618 C C . GLY A 1 72 ? 5.636 -6.024 -28.685 1.00 75.69 72 GLY A C 1
ATOM 619 O O . GLY A 1 72 ? 5.872 -6.660 -29.735 1.00 75.69 72 GLY A O 1
#

Secondary structure (DSSP, 8-state):
--------S-TT-----GGGS-HHHHHHHHHH------S-HHHHHHHHHHHHHHHHHHHHHHHHHHHHHHH-

Foldseek 3Di:
DDDDDPPDPCPPDDDDDLVPDDLVVNLVCVVPNDDPDDDDVVVVVVSNVVSVVVCVVCVVVVVVVVVVVVPD

pLDDT: mean 88.78, std 17.0, range [39.88, 98.38]

Radius of gyration: 18.04 Å; chains: 1; bounding box: 55×23×42 Å

Sequence (72 aa):
MKKGWSYSEYEDIDVQIFNTLPLYIKARIFKEGKLIHCKDEELLYDIAIRTIKEYELFKPRYKLYLEGILYG